Protein AF-X1EZN6-F1 (afdb_monomer_lite)

Structure (mmCIF, N/CA/C/O backbone):
data_AF-X1EZN6-F1
#
_entry.id   AF-X1EZN6-F1
#
loop_
_atom_site.group_PDB
_atom_site.id
_atom_site.type_symbol
_atom_site.label_atom_id
_atom_site.label_alt_id
_atom_site.label_comp_id
_atom_site.label_asym_id
_atom_site.label_entity_id
_atom_site.label_seq_id
_atom_site.pdbx_PDB_ins_code
_atom_site.Cartn_x
_atom_site.Cartn_y
_atom_site.Cartn_z
_atom_site.occupancy
_atom_site.B_iso_or_equiv
_atom_site.auth_seq_id
_atom_site.auth_comp_id
_atom_site.auth_asym_id
_atom_site.auth_atom_id
_atom_site.pdbx_PDB_model_num
ATOM 1 N N . MET A 1 1 ? 37.680 5.774 -30.070 1.00 61.41 1 MET A N 1
ATOM 2 C CA . MET A 1 1 ? 36.273 6.055 -29.730 1.00 61.41 1 MET A CA 1
ATOM 3 C C . MET A 1 1 ? 36.074 5.773 -28.260 1.00 61.41 1 MET A C 1
ATOM 5 O O . MET A 1 1 ? 36.294 4.640 -27.833 1.00 61.41 1 MET A O 1
ATOM 9 N N . SER A 1 2 ? 35.729 6.805 -27.503 1.00 83.12 2 SER A N 1
ATOM 10 C CA . SER A 1 2 ? 35.394 6.684 -26.086 1.00 83.12 2 SER A CA 1
ATOM 11 C C . SER A 1 2 ? 34.129 5.832 -25.922 1.00 83.12 2 SER A C 1
ATOM 13 O O . SER A 1 2 ? 33.260 5.813 -26.795 1.00 83.12 2 SER A O 1
ATOM 15 N N . ILE A 1 3 ? 34.005 5.118 -24.803 1.00 81.94 3 ILE A N 1
ATOM 16 C CA . ILE A 1 3 ? 32.792 4.360 -24.444 1.00 81.94 3 ILE A CA 1
ATOM 17 C C . ILE A 1 3 ? 31.542 5.254 -24.485 1.00 81.94 3 ILE A C 1
ATOM 19 O O . ILE A 1 3 ? 30.477 4.804 -24.903 1.00 81.94 3 ILE A O 1
ATOM 23 N N . LEU A 1 4 ? 31.698 6.537 -24.151 1.00 81.19 4 LEU A N 1
ATOM 24 C CA . LEU A 1 4 ? 30.628 7.532 -24.180 1.00 81.19 4 LEU A CA 1
ATOM 25 C C . LEU A 1 4 ? 30.099 7.798 -25.602 1.00 81.19 4 LEU A C 1
ATOM 27 O O . LEU A 1 4 ? 28.892 7.883 -25.811 1.00 81.19 4 LEU A O 1
ATOM 31 N N . GLU A 1 5 ? 30.986 7.849 -26.599 1.00 78.56 5 GLU A N 1
ATOM 32 C CA . GLU A 1 5 ? 30.609 8.057 -28.006 1.00 78.56 5 GLU A CA 1
ATOM 33 C C . GLU A 1 5 ? 29.881 6.837 -28.576 1.00 78.56 5 GLU A C 1
ATOM 35 O O . GLU A 1 5 ? 28.951 6.972 -29.369 1.00 78.56 5 GLU A O 1
ATOM 40 N N . LYS A 1 6 ? 30.276 5.629 -28.156 1.00 77.81 6 LYS A N 1
ATOM 41 C CA . LYS A 1 6 ? 29.569 4.400 -28.539 1.00 77.81 6 LYS A CA 1
ATOM 42 C C . LYS A 1 6 ? 28.159 4.359 -27.955 1.00 77.81 6 LYS A C 1
ATOM 44 O O . LYS A 1 6 ? 27.256 3.910 -28.647 1.00 77.81 6 LYS A O 1
ATOM 49 N N . LEU A 1 7 ? 27.971 4.856 -26.729 1.00 80.00 7 LEU A N 1
ATOM 50 C CA . LEU A 1 7 ? 26.666 4.914 -26.068 1.00 80.00 7 LEU A CA 1
ATOM 51 C C . LEU A 1 7 ? 25.721 5.924 -26.742 1.00 80.00 7 LEU A C 1
ATOM 53 O O . LEU A 1 7 ? 24.539 5.641 -26.909 1.00 80.00 7 LEU A O 1
ATOM 57 N N . GLN A 1 8 ? 26.247 7.067 -27.192 1.00 80.69 8 GLN A N 1
ATOM 58 C CA . GLN A 1 8 ? 25.463 8.090 -27.896 1.00 80.69 8 GLN A CA 1
ATOM 59 C C . GLN A 1 8 ? 24.985 7.633 -29.285 1.00 80.69 8 GLN A C 1
ATOM 61 O O . GLN A 1 8 ? 23.945 8.078 -29.759 1.00 80.69 8 GLN A O 1
ATOM 66 N N . ASN A 1 9 ? 25.729 6.735 -29.932 1.00 84.81 9 ASN A N 1
ATOM 67 C CA . ASN A 1 9 ? 25.388 6.204 -31.253 1.00 84.81 9 ASN A CA 1
ATOM 68 C C . ASN A 1 9 ? 24.539 4.920 -31.197 1.00 84.81 9 ASN A C 1
ATOM 70 O O . ASN A 1 9 ? 24.354 4.266 -32.225 1.00 84.81 9 ASN A O 1
ATOM 74 N N . ILE A 1 10 ? 24.025 4.532 -30.021 1.00 86.19 10 ILE A N 1
ATOM 75 C CA . ILE A 1 10 ? 23.106 3.394 -29.909 1.00 86.19 10 ILE A CA 1
ATOM 76 C C . ILE A 1 10 ? 21.785 3.743 -30.593 1.00 86.19 10 ILE A C 1
ATOM 78 O O . ILE A 1 10 ? 21.162 4.770 -30.328 1.00 86.19 10 ILE A O 1
ATOM 82 N N . ASP A 1 11 ? 21.328 2.843 -31.458 1.00 90.62 11 ASP A N 1
ATOM 83 C CA . ASP A 1 11 ? 20.024 2.967 -32.091 1.00 90.62 11 ASP A CA 1
ATOM 84 C C . ASP A 1 11 ? 18.901 2.922 -31.042 1.00 90.62 11 ASP A C 1
ATOM 86 O O . ASP A 1 11 ? 18.792 1.976 -30.253 1.00 90.62 11 ASP A O 1
ATOM 90 N N . ARG A 1 12 ? 18.021 3.929 -31.081 1.00 89.94 12 ARG A N 1
ATOM 91 C CA . ARG A 1 12 ? 16.860 4.068 -30.190 1.00 89.94 12 ARG A CA 1
ATOM 92 C C . ARG A 1 12 ? 15.993 2.809 -30.093 1.00 89.94 12 ARG A C 1
ATOM 94 O O . ARG A 1 12 ? 15.381 2.579 -29.056 1.00 89.94 12 ARG A O 1
ATOM 101 N N . ARG A 1 13 ? 15.949 1.971 -31.136 1.00 94.00 13 ARG A N 1
ATOM 102 C CA . ARG A 1 13 ? 15.189 0.709 -31.152 1.00 94.00 13 ARG A CA 1
ATOM 103 C C . ARG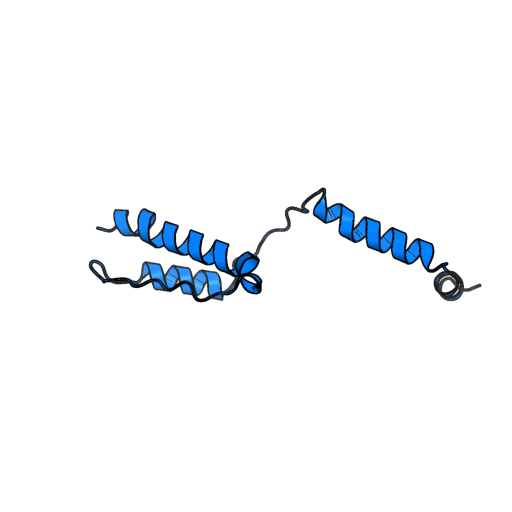 A 1 13 ? 15.616 -0.240 -30.033 1.00 94.00 13 ARG A C 1
ATOM 105 O O . ARG A 1 13 ? 14.754 -0.825 -29.383 1.00 94.00 13 ARG A O 1
ATOM 112 N N . TYR A 1 14 ? 16.918 -0.355 -29.769 1.00 93.62 14 TYR A N 1
ATOM 113 C CA . TYR A 1 14 ? 17.426 -1.209 -28.691 1.00 93.62 14 TYR A C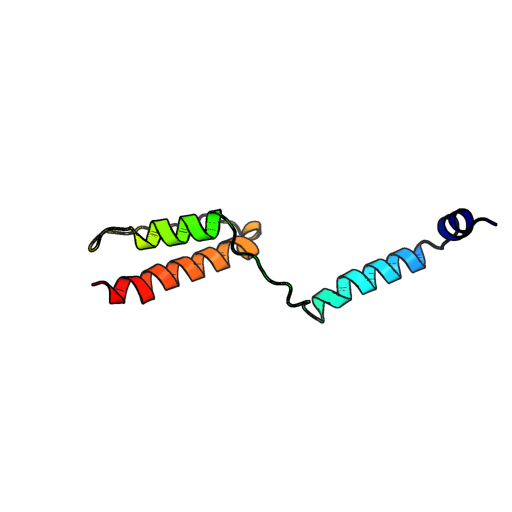A 1
ATOM 114 C C . TYR A 1 14 ? 17.121 -0.630 -27.310 1.00 93.62 14 TYR A C 1
ATOM 116 O O . TYR A 1 14 ? 16.841 -1.389 -26.388 1.00 93.62 14 TYR A O 1
ATOM 124 N N . ILE A 1 15 ? 17.105 0.700 -27.176 1.00 92.00 15 ILE A N 1
ATOM 125 C CA . ILE A 1 15 ? 16.716 1.379 -25.932 1.00 92.00 15 ILE A CA 1
ATOM 126 C C . ILE A 1 15 ? 15.250 1.071 -25.607 1.00 92.00 15 ILE A C 1
ATOM 128 O O . ILE A 1 15 ? 14.947 0.667 -24.488 1.00 92.00 15 ILE A O 1
ATOM 132 N N . TYR A 1 16 ? 14.348 1.191 -26.588 1.00 94.06 16 TYR A N 1
ATOM 133 C CA . TYR A 1 16 ? 12.932 0.868 -26.390 1.00 94.06 16 TYR A CA 1
ATOM 134 C C . TYR A 1 16 ? 12.691 -0.620 -26.140 1.00 94.06 16 TYR A C 1
ATOM 136 O O . TYR A 1 16 ? 11.857 -0.958 -25.307 1.00 94.06 16 TYR A O 1
ATOM 144 N N . LEU A 1 17 ? 13.431 -1.507 -26.813 1.00 95.62 17 LEU A N 1
ATOM 145 C CA . LEU A 1 17 ? 13.339 -2.946 -26.567 1.00 95.62 17 LEU A CA 1
ATOM 146 C C . LEU A 1 17 ? 13.791 -3.292 -25.146 1.00 95.62 17 LEU A C 1
ATOM 148 O O . LEU A 1 17 ? 13.110 -4.04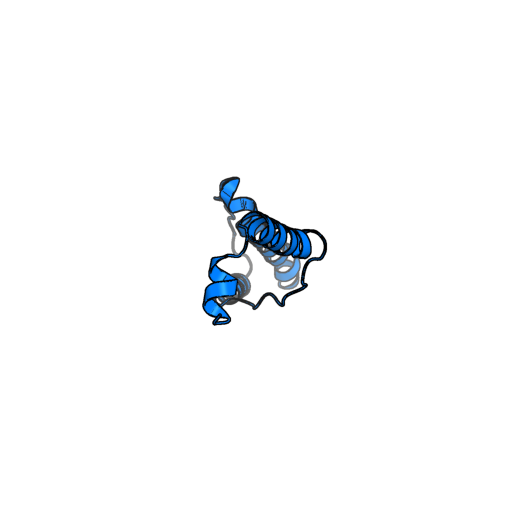1 -24.454 1.00 95.62 17 LEU A O 1
ATOM 152 N N . LEU A 1 18 ? 14.900 -2.710 -24.684 1.00 95.06 18 LEU A N 1
ATOM 153 C CA . LEU A 1 18 ? 15.389 -2.911 -23.324 1.00 95.06 18 LEU A CA 1
ATOM 154 C C . LEU A 1 18 ? 14.391 -2.354 -22.304 1.00 95.06 18 LEU A C 1
ATOM 156 O O . LEU A 1 18 ? 13.995 -3.079 -21.400 1.00 95.06 18 LEU A O 1
ATOM 160 N N . ALA A 1 19 ? 13.892 -1.130 -22.491 1.00 94.75 19 ALA A N 1
ATOM 161 C CA . ALA A 1 19 ? 12.848 -0.564 -21.637 1.00 94.75 19 ALA A CA 1
ATOM 162 C C . ALA A 1 19 ? 11.598 -1.460 -21.578 1.00 94.75 19 ALA A C 1
ATOM 164 O O . ALA A 1 19 ? 11.067 -1.710 -20.498 1.00 94.75 19 ALA A O 1
ATOM 165 N N . TRP A 1 20 ? 11.167 -1.999 -22.722 1.00 96.38 20 TRP A N 1
ATOM 166 C CA . TRP A 1 20 ? 10.037 -2.920 -22.798 1.00 96.38 20 TRP A CA 1
ATOM 167 C C . TRP A 1 20 ? 10.285 -4.204 -22.004 1.00 96.38 20 TRP A C 1
ATOM 169 O O . TRP A 1 20 ? 9.436 -4.589 -21.207 1.00 96.38 20 TRP A O 1
ATOM 179 N N . VAL A 1 21 ? 11.461 -4.825 -22.143 1.00 96.19 21 VAL A N 1
ATOM 180 C CA . VAL A 1 21 ? 11.835 -6.013 -21.357 1.00 96.19 21 VAL A CA 1
ATOM 181 C C . VAL A 1 21 ? 11.864 -5.697 -19.859 1.00 96.19 21 VAL A C 1
ATOM 183 O O . VAL A 1 21 ? 11.332 -6.468 -19.065 1.00 96.19 21 VAL A O 1
ATOM 186 N N . PHE A 1 22 ? 12.429 -4.552 -19.467 1.00 95.00 22 PHE A N 1
ATOM 187 C CA . PHE A 1 22 ? 12.511 -4.128 -18.065 1.00 95.00 22 PHE A CA 1
ATOM 188 C C . PHE A 1 22 ? 11.143 -3.868 -17.427 1.00 95.00 22 PHE A C 1
ATOM 190 O O . PHE A 1 22 ? 10.989 -4.114 -16.236 1.00 95.00 22 PHE A O 1
ATOM 197 N N . VAL A 1 23 ? 10.158 -3.387 -18.190 1.00 94.62 23 VAL A N 1
ATOM 198 C CA . VAL A 1 23 ? 8.782 -3.187 -17.703 1.00 94.62 23 VAL A CA 1
ATOM 199 C C . VAL A 1 23 ? 7.986 -4.492 -17.727 1.00 94.62 23 VAL A C 1
ATOM 201 O O . VAL A 1 23 ? 7.238 -4.776 -16.794 1.00 94.62 23 VAL A O 1
ATOM 204 N N . LEU A 1 24 ? 8.153 -5.312 -18.766 1.00 96.50 24 LEU A N 1
ATOM 205 C CA . LEU A 1 24 ? 7.423 -6.570 -18.919 1.00 96.50 24 LEU A CA 1
ATOM 206 C C . LEU A 1 24 ? 7.851 -7.621 -17.890 1.00 96.50 24 LEU A C 1
ATOM 208 O O . LEU A 1 24 ? 7.017 -8.379 -17.398 1.00 96.50 24 LEU A O 1
ATOM 212 N N . PHE A 1 25 ? 9.138 -7.666 -17.550 1.00 95.81 25 PHE A N 1
ATOM 213 C CA . PHE A 1 25 ? 9.675 -8.631 -16.598 1.00 95.81 25 PHE A CA 1
ATOM 214 C C . PHE A 1 25 ? 8.972 -8.599 -15.224 1.00 95.81 25 PHE A C 1
ATOM 216 O O . PHE A 1 25 ? 8.439 -9.640 -14.844 1.00 95.81 25 PHE A O 1
ATOM 223 N N . PRO A 1 26 ? 8.874 -7.463 -14.499 1.00 92.44 26 PRO A N 1
ATOM 224 C CA . PRO A 1 26 ? 8.188 -7.406 -13.205 1.00 92.44 26 PRO A CA 1
ATOM 225 C C . PRO A 1 26 ? 6.668 -7.604 -13.302 1.00 92.44 26 PRO A C 1
ATOM 227 O O . PRO A 1 26 ? 6.050 -7.976 -12.308 1.00 92.44 26 PRO A O 1
ATOM 230 N N . LEU A 1 27 ? 6.063 -7.373 -14.476 1.00 91.56 27 LEU A N 1
ATOM 231 C CA . LEU A 1 27 ? 4.643 -7.655 -14.719 1.00 91.56 27 LEU A CA 1
ATOM 232 C C . LEU A 1 27 ? 4.361 -9.162 -14.797 1.00 91.56 27 LEU A C 1
ATOM 234 O O . LEU A 1 27 ? 3.337 -9.613 -14.293 1.00 91.56 27 LEU A O 1
ATOM 238 N N . LEU A 1 28 ? 5.254 -9.938 -15.422 1.00 95.62 28 LEU A N 1
ATOM 239 C CA . LEU A 1 28 ? 5.130 -11.400 -15.516 1.00 95.62 28 LEU A CA 1
ATOM 240 C C . LEU A 1 28 ? 5.664 -12.112 -14.268 1.00 95.62 28 LEU A C 1
ATOM 242 O O . LEU A 1 28 ? 5.124 -13.137 -13.856 1.00 95.62 28 LEU A O 1
ATOM 246 N N . PHE A 1 29 ? 6.721 -11.566 -13.670 1.00 94.06 29 PHE A N 1
ATOM 247 C CA . PHE A 1 29 ? 7.410 -12.119 -12.512 1.00 94.06 29 PHE A CA 1
ATOM 248 C C . PHE A 1 29 ? 7.454 -11.059 -11.406 1.00 94.06 29 PHE A C 1
ATOM 250 O O . PHE A 1 29 ? 8.418 -10.289 -11.335 1.00 94.06 29 PHE A O 1
ATOM 257 N N . PRO A 1 30 ? 6.419 -10.981 -10.545 1.00 88.06 30 PRO A N 1
ATOM 258 C CA . PRO A 1 30 ? 6.396 -10.009 -9.463 1.00 88.06 30 PRO A CA 1
ATOM 259 C C . PRO A 1 30 ? 7.623 -10.205 -8.569 1.00 88.06 30 PRO A C 1
ATOM 261 O O . PRO A 1 30 ? 7.886 -11.298 -8.074 1.00 88.06 30 PRO A O 1
ATOM 264 N N . LEU A 1 31 ? 8.376 -9.126 -8.357 1.00 87.31 31 LEU A N 1
ATOM 265 C CA . LEU A 1 31 ? 9.693 -9.159 -7.707 1.00 87.31 31 LEU A CA 1
ATOM 266 C C . LEU A 1 31 ? 9.652 -9.514 -6.212 1.00 87.31 31 LEU A C 1
ATOM 268 O O . LEU A 1 31 ? 10.705 -9.671 -5.600 1.00 87.31 31 LEU A O 1
ATOM 272 N N . GLY A 1 32 ? 8.461 -9.594 -5.610 1.00 86.50 32 GLY A N 1
ATOM 273 C CA . GLY A 1 32 ? 8.300 -9.926 -4.193 1.00 86.50 32 GLY A CA 1
ATOM 274 C C . GLY A 1 32 ? 9.036 -8.967 -3.256 1.00 86.50 32 GLY A C 1
ATOM 275 O O . GLY A 1 32 ? 9.464 -9.376 -2.179 1.00 86.50 32 GLY A O 1
ATOM 276 N N . LEU A 1 33 ? 9.233 -7.710 -3.674 1.00 87.75 33 LEU A N 1
ATOM 277 C CA . LEU A 1 33 ? 9.922 -6.723 -2.851 1.00 87.75 33 LEU A CA 1
ATOM 278 C C . LEU A 1 33 ? 9.172 -6.548 -1.524 1.00 87.75 33 LEU A C 1
ATOM 280 O O . LEU A 1 33 ? 7.938 -6.486 -1.527 1.00 87.75 33 LEU A O 1
ATOM 284 N N . PRO A 1 34 ? 9.892 -6.460 -0.392 1.00 85.44 34 PRO A N 1
ATOM 285 C CA . PRO A 1 34 ? 9.253 -6.265 0.896 1.00 85.44 34 PRO A CA 1
ATOM 286 C C . PRO A 1 34 ? 8.517 -4.926 0.894 1.00 85.44 34 PRO A C 1
ATOM 288 O O . PRO A 1 34 ? 9.097 -3.894 0.556 1.00 85.44 34 PRO A O 1
ATOM 291 N N . VAL A 1 35 ? 7.245 -4.945 1.289 1.00 83.56 35 VAL A N 1
ATOM 292 C CA . VAL A 1 35 ? 6.458 -3.726 1.486 1.00 83.56 35 VAL A CA 1
ATOM 293 C C . VAL A 1 35 ? 6.703 -3.251 2.918 1.00 83.56 35 VAL A C 1
ATOM 295 O O . VAL A 1 35 ? 6.257 -3.914 3.859 1.00 83.56 35 VAL A O 1
ATOM 298 N N . PRO A 1 36 ? 7.449 -2.152 3.132 1.00 86.19 36 PRO A N 1
ATOM 299 C CA . PRO A 1 36 ? 7.691 -1.657 4.475 1.00 86.19 36 PRO A CA 1
ATOM 300 C C . PRO A 1 36 ? 6.393 -1.113 5.070 1.00 86.19 36 PRO A C 1
ATOM 302 O O . PRO A 1 36 ? 5.605 -0.449 4.396 1.00 86.19 36 PRO A O 1
ATOM 305 N N . ILE A 1 37 ? 6.191 -1.351 6.365 1.00 88.75 37 ILE A N 1
ATOM 306 C CA . ILE A 1 37 ? 5.051 -0.784 7.083 1.00 88.75 37 ILE A CA 1
ATOM 307 C C . ILE A 1 37 ? 5.297 0.716 7.264 1.00 88.75 37 ILE A C 1
ATOM 309 O O . ILE A 1 37 ? 6.188 1.123 8.017 1.00 88.75 37 ILE A O 1
ATOM 313 N N . GLY A 1 38 ? 4.498 1.529 6.573 1.00 90.25 38 GLY A N 1
ATOM 314 C CA . GLY A 1 38 ? 4.555 2.984 6.655 1.00 90.25 38 GLY A CA 1
ATOM 315 C C . GLY A 1 38 ? 4.106 3.520 8.016 1.00 90.25 38 GLY A C 1
ATOM 316 O O . GLY A 1 38 ? 3.359 2.869 8.749 1.00 90.25 38 GLY A O 1
ATOM 317 N N . ARG A 1 39 ? 4.542 4.744 8.343 1.00 94.19 39 ARG A N 1
ATOM 318 C CA . ARG A 1 39 ? 4.130 5.457 9.566 1.00 94.19 39 ARG A CA 1
ATOM 319 C C . ARG A 1 39 ? 2.606 5.572 9.667 1.00 94.19 39 ARG A C 1
ATOM 321 O O . ARG A 1 39 ? 2.053 5.275 10.718 1.00 94.19 39 ARG A O 1
ATOM 328 N N . GLU A 1 40 ? 1.947 5.931 8.567 1.00 91.25 40 GLU A N 1
ATOM 329 C CA . GLU A 1 40 ? 0.490 6.120 8.530 1.00 91.25 40 GLU A CA 1
ATOM 330 C C . GLU A 1 40 ? -0.274 4.808 8.758 1.00 91.25 40 GLU A C 1
ATOM 332 O O . GLU A 1 40 ? -1.251 4.781 9.500 1.00 91.25 40 GLU A O 1
ATOM 337 N N . SER A 1 41 ? 0.214 3.686 8.214 1.00 91.81 41 SER A N 1
ATOM 338 C CA . SER A 1 41 ? -0.401 2.370 8.434 1.00 91.81 41 SER A CA 1
ATOM 339 C C . SER A 1 41 ? -0.366 1.951 9.907 1.00 91.81 41 SER A C 1
ATOM 341 O O . SER A 1 41 ? -1.330 1.368 10.398 1.00 91.81 41 SER A O 1
ATOM 343 N N . LYS A 1 42 ? 0.725 2.259 10.628 1.00 93.06 42 LYS A N 1
ATOM 344 C CA . LYS A 1 42 ? 0.824 1.987 12.073 1.00 93.06 42 LYS A CA 1
ATOM 345 C C . LYS A 1 42 ? -0.111 2.882 12.875 1.00 93.06 42 LYS A C 1
ATOM 347 O O . LYS A 1 42 ? -0.866 2.371 13.693 1.00 93.06 42 LYS A O 1
ATOM 352 N N . ALA A 1 43 ? -0.099 4.183 12.587 1.00 94.19 43 ALA A N 1
ATOM 353 C CA . ALA A 1 43 ? -0.954 5.149 13.268 1.00 94.19 43 ALA A CA 1
ATOM 354 C C . ALA A 1 43 ? -2.444 4.797 13.116 1.00 94.19 43 ALA A C 1
ATOM 356 O O . ALA A 1 43 ? -3.197 4.870 14.082 1.00 94.19 43 ALA A O 1
ATOM 357 N N . TRP A 1 44 ? -2.863 4.349 11.929 1.00 92.06 44 TRP A N 1
ATOM 358 C CA . TRP A 1 44 ? -4.237 3.909 11.689 1.00 92.06 44 TRP A CA 1
ATOM 359 C C . TRP A 1 44 ? -4.614 2.658 12.489 1.00 92.06 44 TRP A C 1
ATOM 361 O O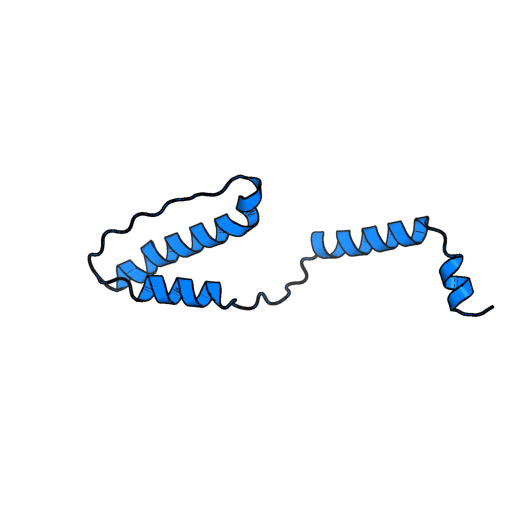 . TRP A 1 44 ? -5.684 2.603 13.093 1.00 92.06 44 TRP A O 1
ATOM 371 N N . LYS A 1 45 ? -3.719 1.663 12.539 1.00 91.31 45 LYS A N 1
ATOM 372 C CA . LYS A 1 45 ? -3.916 0.456 13.350 1.00 91.31 45 LYS A CA 1
ATOM 373 C C . LYS A 1 45 ? -4.092 0.811 14.828 1.00 91.31 45 LYS A C 1
ATOM 375 O O . LYS A 1 45 ? -5.059 0.373 15.441 1.00 91.31 45 LYS A O 1
ATOM 380 N N . GLU A 1 46 ? -3.190 1.626 15.367 1.00 93.38 46 GLU A N 1
ATOM 381 C CA . GLU A 1 46 ? -3.227 2.070 16.764 1.00 93.38 46 GLU A CA 1
ATOM 382 C C . GLU A 1 46 ? -4.488 2.884 17.066 1.00 93.38 46 GLU A C 1
ATOM 384 O O . GLU A 1 46 ? -5.077 2.729 18.132 1.00 93.38 46 GLU A O 1
ATOM 389 N N . TYR A 1 47 ? -4.938 3.728 16.135 1.00 91.50 47 TYR A N 1
ATOM 390 C CA . TYR A 1 47 ? -6.185 4.472 16.289 1.00 91.50 47 TYR A CA 1
ATOM 391 C C . TYR A 1 47 ? -7.381 3.533 16.474 1.00 91.50 47 TYR A C 1
ATOM 393 O O . TYR A 1 47 ? -8.133 3.696 17.431 1.00 91.50 47 TYR A O 1
ATOM 401 N N . ILE A 1 48 ? -7.515 2.523 15.607 1.00 89.75 48 ILE A N 1
ATOM 402 C CA . ILE A 1 48 ? -8.597 1.533 15.693 1.00 89.75 48 ILE A CA 1
ATOM 403 C C . ILE A 1 48 ? -8.505 0.719 16.990 1.00 89.75 48 ILE A C 1
ATOM 405 O O . ILE A 1 48 ? -9.518 0.505 17.650 1.00 89.75 48 ILE A O 1
ATOM 409 N N . GLU A 1 49 ? -7.304 0.293 17.389 1.00 89.25 49 GLU A N 1
ATOM 410 C CA . GLU A 1 49 ? -7.109 -0.530 18.592 1.00 89.25 49 GLU A CA 1
ATOM 411 C C . GLU A 1 49 ? -7.463 0.191 19.899 1.00 89.25 49 GLU A C 1
ATOM 413 O O . GLU A 1 49 ? -7.760 -0.487 20.886 1.00 89.25 49 GLU A O 1
ATOM 418 N N . ASN A 1 50 ? -7.431 1.528 19.894 1.00 90.88 50 ASN A N 1
ATOM 419 C CA . ASN A 1 50 ? -7.734 2.391 21.035 1.00 90.88 50 ASN A CA 1
ATOM 420 C C . ASN A 1 50 ? -9.179 2.925 21.040 1.00 90.88 50 ASN A C 1
ATOM 422 O O . ASN A 1 50 ? -9.515 3.745 21.898 1.00 90.88 50 ASN A O 1
ATOM 426 N N . ILE A 1 51 ? -10.031 2.508 20.096 1.00 89.81 51 ILE A N 1
ATOM 427 C CA . ILE A 1 51 ? -11.460 2.845 20.136 1.00 89.81 51 ILE A CA 1
ATOM 428 C C . ILE A 1 51 ? -12.075 2.186 21.385 1.00 89.81 51 ILE A C 1
ATOM 430 O O . ILE A 1 51 ? -11.885 0.983 21.565 1.00 89.81 51 ILE A O 1
ATOM 434 N N . PRO A 1 52 ? -12.793 2.935 22.247 1.00 87.56 52 PRO A N 1
ATOM 435 C CA . PRO A 1 52 ? -13.445 2.361 23.420 1.00 87.56 52 PRO A CA 1
ATOM 436 C C . PRO A 1 52 ? -14.479 1.302 23.039 1.00 87.56 52 PRO A C 1
ATOM 438 O O . PRO A 1 52 ? -15.188 1.461 22.038 1.00 87.56 52 PRO A O 1
ATOM 441 N N . ASP A 1 53 ? -14.619 0.282 23.879 1.00 84.00 53 ASP A N 1
ATOM 442 C CA . ASP A 1 53 ? -15.660 -0.736 23.731 1.00 84.00 53 ASP A CA 1
ATOM 443 C C . ASP A 1 53 ? -17.060 -0.082 23.709 1.00 84.00 53 ASP A C 1
ATOM 445 O O . ASP A 1 53 ? -17.261 1.021 24.228 1.00 84.00 53 ASP A O 1
ATOM 449 N N . ASP A 1 54 ? -18.017 -0.728 23.037 1.00 85.56 54 ASP A N 1
ATOM 450 C CA . ASP A 1 54 ? -19.377 -0.218 22.769 1.00 85.56 54 ASP A CA 1
ATOM 451 C C . ASP A 1 54 ? -19.478 1.095 21.956 1.00 85.56 54 ASP A C 1
ATOM 453 O O . ASP A 1 54 ? -20.564 1.668 21.799 1.00 85.56 54 ASP A O 1
ATOM 457 N N . SER A 1 55 ? -18.382 1.577 21.362 1.00 87.56 55 SER A N 1
ATOM 458 C CA . SER A 1 55 ? -18.432 2.734 20.461 1.00 87.56 55 SER A CA 1
ATOM 459 C C . SER A 1 55 ? -19.185 2.425 19.160 1.00 87.56 55 SER A C 1
ATOM 461 O O . SER A 1 55 ? -18.989 1.391 18.523 1.00 87.56 55 SER A O 1
ATOM 463 N N . THR A 1 56 ? -20.006 3.373 18.699 1.00 89.50 56 THR A N 1
ATOM 464 C CA . THR A 1 56 ? -20.617 3.310 17.361 1.00 89.50 56 THR A CA 1
ATOM 465 C C . THR A 1 56 ? -19.632 3.811 16.309 1.00 89.50 56 THR A C 1
ATOM 467 O O . THR A 1 56 ? -19.150 4.940 16.397 1.00 89.50 56 THR A O 1
ATOM 470 N N . ILE A 1 57 ? -19.367 2.994 15.288 1.00 89.25 57 ILE A N 1
ATOM 471 C CA . ILE A 1 57 ? -18.409 3.299 14.218 1.00 89.25 57 ILE A CA 1
ATOM 472 C C . ILE A 1 57 ? -19.161 3.533 12.905 1.00 89.25 57 ILE A C 1
ATOM 474 O O . ILE A 1 57 ? -20.001 2.728 12.508 1.00 89.25 57 ILE A O 1
ATOM 478 N N . ILE A 1 58 ? -18.833 4.627 12.213 1.00 90.56 58 ILE A N 1
ATOM 479 C CA . ILE A 1 58 ? -19.312 4.924 10.858 1.00 90.56 58 ILE A CA 1
ATOM 480 C C . ILE A 1 58 ? -18.114 4.862 9.912 1.00 90.56 58 ILE A C 1
ATOM 482 O O . ILE A 1 58 ? -17.113 5.537 10.138 1.00 90.56 58 ILE A O 1
ATOM 486 N N . VAL A 1 59 ? -18.227 4.069 8.847 1.00 89.00 59 VAL A N 1
ATOM 487 C CA . VAL A 1 59 ? -17.187 3.923 7.819 1.00 89.00 59 VAL A CA 1
ATOM 488 C C . VAL A 1 59 ? -17.705 4.490 6.501 1.00 89.00 59 VAL A C 1
ATOM 490 O O . VAL A 1 59 ? -18.731 4.033 5.996 1.00 89.00 59 VAL A O 1
ATOM 493 N N . THR A 1 60 ? -16.992 5.467 5.935 1.00 91.38 60 THR A N 1
ATOM 494 C CA . THR A 1 60 ? -17.266 6.026 4.602 1.00 91.38 60 THR A CA 1
ATOM 495 C C . THR A 1 60 ? -16.146 5.656 3.633 1.00 91.38 60 THR A C 1
ATOM 497 O O . THR A 1 60 ? -14.971 5.620 3.996 1.00 91.38 60 THR A O 1
ATOM 500 N N . LEU A 1 61 ? -16.516 5.326 2.394 1.00 91.56 61 LEU A N 1
ATOM 501 C CA . LEU A 1 61 ? -15.582 4.940 1.334 1.00 91.56 61 LEU A CA 1
ATOM 502 C C . LEU A 1 61 ? -15.533 6.040 0.278 1.00 91.56 61 LEU A C 1
ATOM 504 O O . LEU A 1 61 ? -16.241 5.989 -0.725 1.00 91.56 61 LEU A O 1
ATOM 508 N N . ASP A 1 62 ? -14.690 7.039 0.525 1.00 89.00 62 ASP A N 1
ATOM 509 C CA . ASP A 1 62 ? -14.644 8.271 -0.265 1.00 89.00 62 ASP A CA 1
ATOM 510 C C . ASP A 1 62 ? -13.508 8.251 -1.302 1.00 89.00 62 ASP A C 1
ATOM 512 O O . ASP A 1 62 ? -12.592 9.073 -1.270 1.00 89.00 62 ASP A O 1
ATOM 516 N N . TYR A 1 63 ? -13.543 7.298 -2.241 1.00 91.81 63 TYR A N 1
ATOM 517 C CA . TYR A 1 63 ? -12.586 7.261 -3.352 1.00 91.81 63 TYR A CA 1
ATOM 518 C C . TYR A 1 63 ? -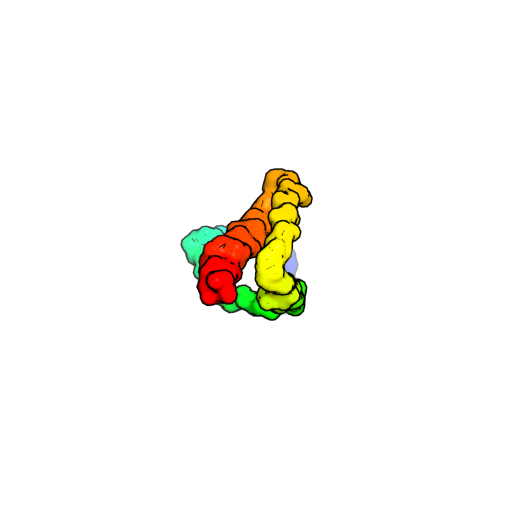13.194 6.871 -4.698 1.00 91.81 63 TYR A C 1
ATOM 520 O O . TYR A 1 63 ? -14.052 5.999 -4.811 1.00 91.81 63 TYR A O 1
ATOM 528 N N . GLY A 1 64 ? -12.696 7.524 -5.752 1.00 92.12 64 GLY A N 1
ATOM 529 C CA . GLY A 1 64 ? -13.025 7.198 -7.137 1.00 92.12 64 GLY A CA 1
ATOM 530 C C . GLY A 1 64 ? -12.239 5.996 -7.667 1.00 92.12 64 GLY A C 1
ATOM 531 O O . GLY A 1 64 ? -11.255 5.553 -7.073 1.00 92.12 64 GLY A O 1
ATOM 532 N N . VAL A 1 65 ? -12.633 5.506 -8.847 1.00 91.19 65 VAL A N 1
ATOM 533 C CA . VAL A 1 65 ? -12.006 4.345 -9.518 1.00 91.19 65 VAL A CA 1
ATOM 534 C C . VAL A 1 65 ? -10.496 4.531 -9.713 1.00 91.19 65 VAL A C 1
ATOM 536 O O . VAL A 1 65 ? -9.742 3.569 -9.623 1.00 91.19 65 VAL A O 1
ATOM 539 N N . SER A 1 66 ? -10.038 5.769 -9.916 1.00 94.19 66 SER A N 1
ATOM 540 C CA . SER A 1 66 ? -8.616 6.092 -10.062 1.00 94.19 66 SER A CA 1
ATOM 541 C C . SER A 1 66 ? -7.786 5.829 -8.800 1.00 94.19 66 SER A C 1
ATOM 543 O O . SER A 1 66 ? -6.613 5.500 -8.924 1.00 94.19 66 SER A O 1
ATOM 545 N N . GLY A 1 67 ? -8.375 5.968 -7.607 1.00 91.12 67 GLY A N 1
ATOM 546 C CA . GLY A 1 67 ? -7.707 5.725 -6.320 1.00 91.12 67 GLY A CA 1
ATOM 547 C C . GLY A 1 67 ? -7.961 4.328 -5.747 1.00 91.12 67 GLY A C 1
ATOM 548 O O . GLY A 1 67 ? -7.291 3.916 -4.805 1.00 91.12 67 GLY A O 1
ATOM 549 N N . MET A 1 68 ? -8.906 3.576 -6.318 1.00 92.12 68 MET A N 1
ATOM 550 C CA . MET A 1 68 ? -9.294 2.250 -5.830 1.00 92.12 68 MET A CA 1
ATOM 551 C C . MET A 1 68 ? -8.116 1.267 -5.682 1.00 92.12 68 MET A C 1
ATOM 553 O O . MET A 1 68 ? -8.067 0.605 -4.648 1.00 92.12 68 MET A O 1
ATOM 557 N N . PRO A 1 69 ? -7.146 1.166 -6.618 1.00 90.38 69 PRO A N 1
ATOM 558 C CA . PRO A 1 69 ? -6.032 0.222 -6.472 1.00 90.38 69 PRO A CA 1
ATOM 559 C C . PRO A 1 69 ? -5.184 0.448 -5.212 1.00 90.38 69 PRO A C 1
ATOM 561 O O . PRO A 1 69 ? -4.604 -0.499 -4.687 1.00 90.38 69 PRO A O 1
ATOM 564 N N . GLU A 1 70 ? -5.124 1.689 -4.727 1.00 89.44 70 GLU A N 1
ATOM 565 C CA . GLU A 1 70 ? -4.370 2.074 -3.534 1.00 89.44 70 GLU A CA 1
ATOM 566 C C . GLU A 1 70 ? -5.233 2.010 -2.265 1.00 89.44 70 GLU A C 1
ATOM 568 O O . GLU A 1 70 ? -4.793 1.508 -1.231 1.00 89.44 70 GLU A O 1
ATOM 573 N N . LEU A 1 71 ? -6.476 2.492 -2.341 1.00 92.50 71 LEU A N 1
ATOM 574 C CA . LEU A 1 71 ? -7.321 2.732 -1.168 1.00 92.50 71 LEU A CA 1
ATOM 575 C C . LEU A 1 71 ? -8.217 1.540 -0.806 1.00 92.50 71 LEU A C 1
ATOM 577 O O . LEU A 1 71 ? -8.504 1.316 0.370 1.00 92.50 71 LEU A O 1
ATOM 581 N N . TYR A 1 72 ? -8.618 0.724 -1.782 1.00 93.94 72 TYR A N 1
ATOM 582 C CA . TYR A 1 72 ? -9.465 -0.445 -1.531 1.00 93.94 72 TYR A CA 1
ATOM 583 C C . TYR A 1 72 ? -8.819 -1.490 -0.606 1.00 93.94 72 TYR A C 1
ATOM 585 O O . TYR A 1 72 ? -9.491 -1.944 0.323 1.00 93.94 72 TYR A O 1
ATOM 593 N N . PRO A 1 73 ? -7.522 -1.839 -0.750 1.00 91.69 73 PRO A N 1
ATOM 594 C CA . PRO A 1 73 ? -6.858 -2.724 0.207 1.00 91.69 73 PRO A CA 1
ATOM 595 C C . PRO A 1 73 ? -6.908 -2.194 1.647 1.00 91.69 73 PRO A C 1
ATOM 597 O O . PRO A 1 73 ? -7.095 -2.971 2.582 1.00 91.69 73 PRO A O 1
ATOM 600 N N . MET A 1 74 ? -6.803 -0.872 1.833 1.00 91.56 74 MET A N 1
ATOM 601 C CA . MET A 1 74 ? -6.901 -0.233 3.149 1.00 91.56 74 MET A CA 1
ATOM 602 C C . MET A 1 74 ? -8.310 -0.359 3.736 1.00 91.56 74 MET A C 1
ATOM 604 O O . MET A 1 74 ? -8.455 -0.667 4.920 1.00 91.56 74 MET A O 1
ATOM 608 N N . THR A 1 75 ? -9.348 -0.178 2.913 1.00 92.81 75 THR A N 1
ATOM 609 C CA . THR A 1 75 ? -10.739 -0.431 3.306 1.00 92.81 75 THR A CA 1
ATOM 610 C C . THR A 1 75 ? -10.927 -1.865 3.780 1.00 92.81 75 THR A C 1
ATOM 612 O O . THR A 1 75 ? -11.430 -2.086 4.877 1.00 92.81 75 THR A O 1
ATOM 615 N N . VAL A 1 76 ? -10.503 -2.838 2.972 1.00 92.56 76 VAL A N 1
ATOM 616 C CA . VAL A 1 76 ? -10.652 -4.263 3.290 1.00 92.56 76 VAL A CA 1
ATOM 617 C C . VAL A 1 76 ? -9.931 -4.600 4.597 1.00 92.56 76 VAL A C 1
ATOM 619 O O . VAL A 1 76 ? -10.526 -5.214 5.479 1.00 92.56 76 VAL A O 1
ATOM 622 N N . ALA A 1 77 ? -8.691 -4.134 4.767 1.00 91.62 77 ALA A N 1
ATOM 623 C CA . ALA A 1 77 ? -7.928 -4.338 5.998 1.00 91.62 77 ALA A CA 1
ATOM 624 C C . ALA A 1 77 ? -8.616 -3.714 7.224 1.00 91.62 77 ALA A C 1
ATOM 626 O O . ALA A 1 77 ? -8.705 -4.351 8.271 1.00 91.62 77 ALA A O 1
ATOM 627 N N . THR A 1 78 ? -9.150 -2.498 7.084 1.00 91.88 78 THR A N 1
ATOM 628 C CA . THR A 1 78 ? -9.891 -1.803 8.149 1.00 91.88 78 THR A CA 1
ATOM 629 C C . THR A 1 78 ? -11.143 -2.578 8.546 1.00 91.88 78 THR A C 1
ATOM 631 O O . THR A 1 78 ? -11.372 -2.802 9.729 1.00 91.88 78 THR A O 1
ATOM 634 N N . MET A 1 79 ? -11.930 -3.043 7.574 1.00 91.31 79 MET A N 1
ATOM 635 C CA . MET A 1 79 ? -13.140 -3.821 7.844 1.00 91.31 79 MET A CA 1
ATOM 636 C C . MET A 1 79 ? -12.822 -5.160 8.514 1.00 91.31 79 MET A C 1
ATOM 638 O O . MET A 1 79 ? -13.530 -5.561 9.432 1.00 91.31 79 MET A O 1
ATOM 642 N N . HIS A 1 80 ? -11.739 -5.833 8.110 1.00 89.81 80 HIS A N 1
ATOM 643 C CA . HIS A 1 80 ? -11.280 -7.046 8.789 1.00 89.81 80 HIS A CA 1
ATOM 644 C C . HIS A 1 80 ? -10.892 -6.782 10.244 1.00 89.81 80 HIS A C 1
ATOM 646 O O . HIS A 1 80 ? -11.322 -7.537 11.114 1.00 89.81 80 HIS A O 1
ATOM 652 N N . HIS A 1 81 ? -10.146 -5.705 10.501 1.00 88.81 81 HIS A N 1
ATOM 653 C CA . HIS A 1 81 ? -9.729 -5.300 11.844 1.00 88.81 81 HIS A CA 1
ATOM 654 C C . HIS A 1 81 ? -10.953 -4.994 12.731 1.00 88.81 81 HIS A C 1
ATOM 656 O O . HIS A 1 81 ? -11.063 -5.513 13.839 1.00 88.81 81 HIS A O 1
ATOM 662 N N . LEU A 1 82 ? -11.924 -4.240 12.201 1.00 87.00 82 LEU A N 1
ATOM 663 C CA . LEU A 1 82 ? -13.164 -3.864 12.892 1.00 87.00 82 LEU A CA 1
ATOM 664 C C . LEU A 1 82 ? -14.172 -5.007 13.089 1.00 87.00 82 LEU A C 1
ATOM 666 O O . LEU A 1 82 ? -15.086 -4.878 13.904 1.00 87.00 82 LEU A O 1
ATOM 670 N N . TRP A 1 83 ? -14.076 -6.090 12.318 1.00 82.00 83 TRP A N 1
ATOM 671 C CA . TRP A 1 83 ? -15.026 -7.201 12.410 1.00 82.00 83 TRP A CA 1
ATOM 672 C C . TRP A 1 83 ? -14.448 -8.425 13.116 1.00 82.00 83 TRP A C 1
ATOM 674 O O . TRP A 1 83 ? -15.179 -9.138 13.792 1.00 82.00 83 TRP A O 1
ATOM 684 N N . THR A 1 84 ? -13.151 -8.684 12.962 1.00 74.12 84 THR A N 1
ATOM 685 C CA . THR A 1 84 ? -12.512 -9.903 13.480 1.00 74.12 84 THR A CA 1
ATOM 686 C C . THR A 1 84 ? -11.850 -9.649 14.827 1.00 74.12 84 THR A C 1
ATOM 688 O O . THR A 1 84 ? -12.069 -10.413 15.762 1.00 74.12 84 THR A O 1
ATOM 691 N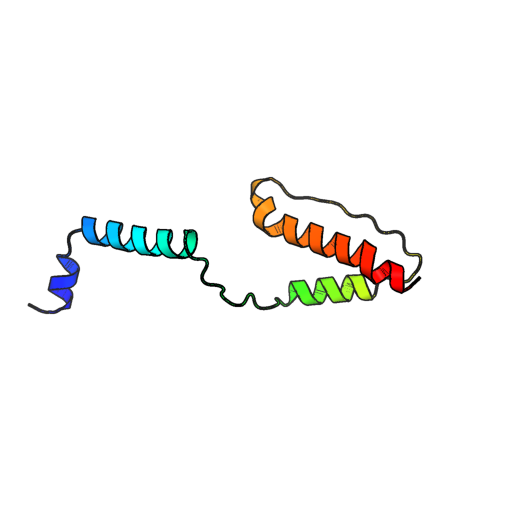 N . ASP A 1 85 ? -11.084 -8.564 14.960 1.00 63.53 85 ASP A N 1
ATOM 692 C CA . ASP A 1 85 ? -10.232 -8.373 16.139 1.00 63.53 85 ASP A CA 1
ATOM 693 C C . ASP A 1 85 ? -10.982 -7.657 17.271 1.00 63.53 85 ASP A C 1
ATOM 695 O O . ASP A 1 85 ? -10.853 -8.023 18.437 1.00 63.53 85 ASP A O 1
ATOM 699 N N . THR A 1 86 ? -11.841 -6.689 16.953 1.00 57.91 86 THR A N 1
ATOM 700 C CA . THR A 1 86 ? -12.701 -6.004 17.938 1.00 57.91 86 THR A CA 1
ATOM 701 C C . THR A 1 86 ? -13.836 -6.881 18.466 1.00 57.91 86 THR A C 1
ATOM 703 O O . THR A 1 86 ? -14.251 -6.683 19.601 1.00 57.91 86 THR A O 1
ATOM 706 N N . GLN A 1 87 ? -14.301 -7.898 17.726 1.00 55.25 87 GLN A N 1
ATOM 707 C CA . GLN A 1 87 ? -15.271 -8.865 18.269 1.00 55.25 87 GLN A CA 1
ATOM 708 C C . GLN A 1 87 ? -14.680 -9.759 19.363 1.00 55.25 87 GLN A C 1
ATOM 710 O O . GLN A 1 87 ? -15.431 -10.267 20.181 1.00 55.25 87 GLN A O 1
ATOM 715 N N . THR A 1 88 ? -13.358 -9.954 19.399 1.00 53.41 88 THR A N 1
ATOM 716 C CA . THR A 1 88 ? -12.714 -10.739 20.469 1.00 53.41 88 THR A CA 1
ATOM 717 C C . THR A 1 88 ? -12.506 -9.955 21.765 1.00 53.41 88 THR A C 1
ATOM 719 O O . THR A 1 88 ? -12.146 -10.553 22.778 1.00 53.41 88 THR A O 1
ATOM 722 N N . LYS A 1 89 ? -12.697 -8.629 21.732 1.00 51.66 89 LYS A N 1
ATOM 723 C CA . LYS A 1 89 ? -12.565 -7.745 22.899 1.00 51.66 89 LYS A CA 1
ATOM 724 C C . LYS A 1 89 ? -13.878 -7.560 23.673 1.00 51.66 89 LYS A C 1
ATOM 726 O O . LYS A 1 89 ? -13.805 -7.298 24.869 1.00 51.66 89 LYS A O 1
ATOM 731 N N . ASN A 1 90 ? -15.026 -7.732 23.010 1.00 44.38 90 ASN A N 1
ATOM 732 C CA . ASN A 1 90 ? -16.363 -7.720 23.622 1.00 44.38 90 ASN A CA 1
ATOM 733 C C . ASN A 1 90 ? -16.769 -9.116 24.113 1.00 44.38 90 ASN A C 1
ATOM 735 O O . ASN A 1 90 ? -17.502 -9.190 25.124 1.00 44.38 90 ASN A O 1
#

Secondary structure (DSSP, 8-state):
--HHHHHHT--HHHHHHHHHHHHHHHHHS---------HHHHHHHHHHHTSPTT----------TTTHHHHHHHHHHHHHIIIIIGGGT-

Foldseek 3Di:
DDPVVVVVPDDVVVVVVVVVCVVVVCVVPVPPPDDDCDPVNVVVLVVLVPPDPPDDDDDDDPDDPVCCVPCVVVVVVVVCCVPPVSVVVD

Radius of gyration: 23.33 Å; chains: 1; bounding box: 57×20×56 Å

Organism: NCBI:txid412755

Sequence (90 aa):
MSILEKLQNIDRRYIYLLAWVFVLFPLLFPLGLPVPIGRESKAWKEYIENIPDDSTIIVTLDYGVSGMPELYPMTVATMHHLWTDTQTKN

pLDDT: mean 87.17, std 10.36, range [44.38, 96.5]